Protein AF-A0A7Y9KHC8-F1 (afdb_monomer)

Sequence (125 aa):
MAVVMPRVSRFAQAPRKLVVRALAGDVVIDLSEARLPRQQELEIDLALLYGHVEILIPDDWAVVRGRLETARRIRLDGTLDPPYVYSPPPASDVDGPGWHSGRGGVVLNISGIGGSVVLRRTSRE

Secondary structure (DSSP, 8-state):
------SEEE-SB--SEEEEEEESSEEEEE-TTPBPPTT--EEEEEEEEEEEEEEEEETTSEEEE---TT-BS-EEES-PBP-----PPPSS----TT------EEEEEEEEEEEEEEEEEE---

Solvent-accessible surface area (backbone atoms only — not comparable to full-atom values): 7131 Å² total; per-residue (Å²): 138,84,70,85,75,55,57,67,45,79,37,72,54,56,58,61,64,46,73,45,76,28,66,69,38,68,36,35,42,42,35,54,78,28,44,69,55,79,80,39,56,30,38,35,42,39,39,30,40,53,9,36,38,39,37,36,35,34,64,83,47,48,37,28,77,53,54,67,58,73,54,42,75,55,44,77,46,66,84,68,43,78,82,72,84,83,70,76,76,71,98,62,91,76,95,67,90,82,73,81,69,74,63,30,30,34,37,46,25,40,30,36,42,33,34,38,38,39,51,43,75,35,81,81,130

Structure (mmCIF, N/CA/C/O backbone):
data_AF-A0A7Y9KHC8-F1
#
_entry.id   AF-A0A7Y9KHC8-F1
#
loop_
_atom_site.group_PDB
_atom_site.id
_atom_site.type_symbol
_atom_site.label_atom_id
_atom_site.label_alt_id
_atom_site.label_comp_id
_atom_site.label_asym_id
_atom_site.label_entity_id
_atom_site.label_seq_id
_atom_site.pdbx_PDB_ins_code
_atom_site.Cartn_x
_atom_site.Cartn_y
_atom_site.Cartn_z
_atom_site.occupancy
_atom_site.B_iso_or_equiv
_atom_site.auth_seq_id
_atom_site.auth_comp_id
_atom_site.auth_asym_id
_atom_site.auth_atom_id
_atom_site.pdbx_PDB_model_num
ATOM 1 N N . MET A 1 1 ? 18.756 -4.411 6.766 1.00 33.47 1 MET A N 1
ATOM 2 C CA . MET A 1 1 ? 18.138 -5.735 6.547 1.00 33.47 1 MET A CA 1
ATOM 3 C C . MET A 1 1 ? 17.190 -5.610 5.362 1.00 33.47 1 MET A C 1
ATOM 5 O O . MET A 1 1 ? 16.287 -4.789 5.428 1.00 33.47 1 MET A O 1
ATOM 9 N N . ALA A 1 2 ? 17.455 -6.296 4.249 1.00 32.56 2 ALA A N 1
ATOM 10 C CA . ALA A 1 2 ? 16.567 -6.303 3.085 1.00 32.56 2 ALA A CA 1
ATOM 11 C C . ALA A 1 2 ? 15.820 -7.638 3.085 1.00 32.56 2 ALA A C 1
ATOM 13 O O . ALA A 1 2 ? 16.457 -8.687 3.075 1.00 32.56 2 ALA A O 1
ATOM 14 N N . VAL A 1 3 ? 14.492 -7.596 3.162 1.00 43.81 3 VAL A N 1
ATOM 15 C CA . VAL A 1 3 ? 13.660 -8.794 3.048 1.00 43.81 3 VAL A CA 1
ATOM 16 C C . VAL A 1 3 ? 13.331 -8.968 1.571 1.00 43.81 3 VAL A C 1
ATOM 18 O O . VAL A 1 3 ? 12.747 -8.075 0.959 1.00 43.81 3 VAL A O 1
ATOM 21 N N . VAL A 1 4 ? 13.739 -10.097 0.989 1.00 47.94 4 VAL A N 1
ATOM 22 C CA . VAL A 1 4 ? 13.211 -10.545 -0.303 1.00 47.94 4 VAL A CA 1
ATOM 23 C C . VAL A 1 4 ? 11.793 -11.023 -0.021 1.00 47.94 4 VAL A C 1
ATOM 25 O O . VAL A 1 4 ? 11.606 -12.049 0.629 1.00 47.94 4 VAL A O 1
ATOM 28 N N . MET A 1 5 ? 10.800 -10.233 -0.421 1.00 51.41 5 MET A N 1
ATOM 29 C CA . MET A 1 5 ? 9.406 -10.637 -0.273 1.00 51.41 5 MET A CA 1
ATOM 30 C C . MET A 1 5 ? 9.119 -11.772 -1.267 1.00 51.41 5 MET A C 1
ATOM 32 O O . MET A 1 5 ? 9.467 -11.635 -2.444 1.00 51.41 5 MET A O 1
ATOM 36 N N . P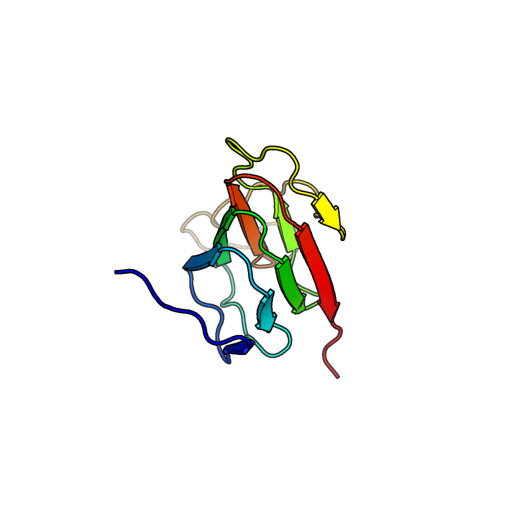RO A 1 6 ? 8.507 -12.889 -0.835 1.00 59.81 6 PRO A N 1
ATOM 37 C CA . PRO A 1 6 ? 7.919 -13.838 -1.770 1.00 59.81 6 PRO A CA 1
ATOM 38 C C . PRO A 1 6 ? 6.864 -13.125 -2.626 1.00 59.81 6 PRO A C 1
ATOM 40 O O . PRO A 1 6 ? 6.306 -12.105 -2.222 1.00 59.81 6 PRO A O 1
ATOM 43 N N . ARG A 1 7 ? 6.569 -13.674 -3.813 1.00 65.31 7 ARG A N 1
ATOM 44 C CA . ARG A 1 7 ? 5.565 -13.118 -4.742 1.00 65.31 7 ARG A CA 1
ATOM 45 C C . ARG A 1 7 ? 4.228 -12.814 -4.054 1.00 65.31 7 ARG A C 1
ATOM 47 O O . ARG A 1 7 ? 3.546 -11.887 -4.468 1.00 65.31 7 ARG A O 1
ATOM 54 N N . VAL A 1 8 ? 3.873 -13.585 -3.024 1.00 69.12 8 VAL A N 1
ATOM 55 C CA . VAL A 1 8 ? 2.697 -13.369 -2.178 1.00 69.12 8 VAL A CA 1
ATOM 56 C C . VAL A 1 8 ? 3.122 -13.411 -0.712 1.00 69.12 8 VAL A C 1
ATOM 58 O O . VAL A 1 8 ? 3.665 -14.421 -0.262 1.00 69.12 8 VAL A O 1
ATOM 61 N N . SER A 1 9 ? 2.830 -12.344 0.029 1.00 74.12 9 SER A N 1
ATOM 62 C CA . SER A 1 9 ? 3.013 -12.276 1.484 1.00 74.12 9 SER A CA 1
ATOM 63 C C . SER A 1 9 ? 1.665 -12.085 2.172 1.00 74.12 9 SER A C 1
ATOM 65 O O . SER A 1 9 ? 0.997 -11.082 1.927 1.00 74.12 9 SER A O 1
ATOM 67 N N . ARG A 1 10 ? 1.290 -13.033 3.041 1.00 76.75 10 ARG A N 1
ATOM 68 C CA . ARG A 1 10 ? 0.070 -12.997 3.864 1.00 76.75 10 ARG A CA 1
ATOM 69 C C . ARG A 1 10 ? 0.407 -12.742 5.325 1.00 76.75 10 ARG A C 1
ATOM 71 O O . ARG A 1 10 ? 1.369 -13.309 5.844 1.00 76.75 10 ARG A O 1
ATOM 78 N N . PHE A 1 11 ? -0.410 -11.935 5.995 1.00 76.25 11 PHE A N 1
ATOM 79 C CA . PHE A 1 11 ? -0.188 -11.542 7.384 1.00 76.25 11 PHE A CA 1
ATOM 80 C C . PHE A 1 11 ? -1.432 -11.806 8.233 1.00 76.25 11 PHE A C 1
ATOM 82 O O . PHE A 1 11 ? -2.508 -11.324 7.911 1.00 76.25 11 PHE A O 1
ATOM 89 N N . ALA A 1 12 ? -1.280 -12.508 9.359 1.00 76.62 12 ALA A N 1
ATOM 90 C CA . ALA A 1 12 ? -2.355 -12.629 10.353 1.00 76.62 12 ALA A CA 1
ATOM 91 C C . ALA A 1 12 ? -2.503 -11.344 11.196 1.00 76.62 12 ALA A C 1
ATOM 93 O O . ALA A 1 12 ? -3.600 -10.950 11.593 1.00 76.62 12 ALA A O 1
ATOM 94 N N . GLN A 1 13 ? -1.388 -10.654 11.445 1.00 80.25 13 GLN A N 1
ATOM 95 C CA . GLN A 1 13 ? -1.330 -9.370 12.135 1.00 80.25 13 GLN A CA 1
ATOM 96 C C . GLN A 1 13 ? -0.523 -8.389 11.290 1.00 80.25 13 GLN A C 1
ATOM 98 O O . GLN A 1 13 ? 0.560 -8.728 10.810 1.00 80.25 13 GLN A O 1
ATOM 103 N N . ALA A 1 14 ? -1.043 -7.174 11.129 1.00 79.81 14 ALA A N 1
ATOM 104 C CA . ALA A 1 14 ? -0.356 -6.128 10.390 1.00 79.81 14 ALA A CA 1
ATOM 105 C C . ALA A 1 14 ? 0.940 -5.732 11.123 1.00 79.81 14 ALA A C 1
ATOM 107 O O . ALA A 1 14 ? 0.888 -5.433 12.324 1.00 79.81 14 ALA A O 1
ATOM 108 N N . PRO A 1 15 ? 2.104 -5.716 10.447 1.00 80.88 15 PRO A N 1
ATOM 109 C CA . PRO A 1 15 ? 3.303 -5.140 11.037 1.00 80.88 15 PRO A CA 1
ATOM 110 C C . PRO A 1 15 ? 3.121 -3.626 11.218 1.00 80.88 15 PRO A C 1
ATOM 112 O O . PRO A 1 15 ? 2.289 -3.007 10.567 1.00 80.88 15 PRO A O 1
ATOM 115 N N . ARG A 1 16 ? 3.935 -2.995 12.071 1.00 83.81 16 ARG A N 1
ATOM 116 C CA . ARG A 1 16 ? 3.966 -1.520 12.153 1.00 83.81 16 ARG A CA 1
ATOM 117 C C . ARG A 1 16 ? 4.560 -0.881 10.902 1.00 83.81 16 ARG A C 1
ATOM 119 O O . ARG A 1 16 ? 4.197 0.228 10.536 1.00 83.81 16 ARG A O 1
ATOM 126 N N . LYS A 1 17 ? 5.504 -1.580 10.272 1.00 87.19 17 LYS A N 1
ATOM 127 C CA . LYS A 1 17 ? 6.215 -1.110 9.091 1.00 87.19 17 LYS A CA 1
ATOM 128 C C . LYS A 1 17 ? 6.477 -2.263 8.136 1.00 87.19 17 LYS A C 1
ATOM 130 O O . LYS A 1 17 ? 6.998 -3.301 8.546 1.00 87.19 17 LYS A O 1
ATOM 135 N N . LEU A 1 18 ? 6.154 -2.058 6.869 1.00 88.75 18 LEU A N 1
ATOM 136 C CA . LEU A 1 18 ? 6.418 -2.978 5.778 1.00 88.75 18 LEU A CA 1
ATOM 137 C C . LEU A 1 18 ? 7.277 -2.265 4.733 1.00 88.75 18 LEU A C 1
ATOM 139 O O . LEU A 1 18 ? 6.855 -1.282 4.139 1.00 88.75 18 LEU A O 1
ATOM 143 N N . VAL A 1 19 ? 8.489 -2.766 4.500 1.00 89.50 19 VAL A N 1
ATOM 144 C CA . VAL A 1 19 ? 9.384 -2.238 3.461 1.00 89.50 19 VAL A CA 1
ATOM 145 C C . VAL A 1 19 ? 9.391 -3.216 2.299 1.00 89.50 19 VAL A C 1
ATOM 147 O O . VAL A 1 19 ? 9.808 -4.364 2.462 1.00 89.50 19 VAL A O 1
ATOM 150 N N . VAL A 1 20 ? 8.959 -2.763 1.126 1.00 88.62 20 VAL A N 1
ATOM 151 C CA . VAL A 1 20 ? 8.839 -3.595 -0.073 1.00 88.62 20 VAL A CA 1
ATOM 152 C C . VAL A 1 20 ? 9.662 -3.004 -1.201 1.00 88.62 20 VAL A C 1
ATOM 154 O O . VAL A 1 20 ? 9.602 -1.813 -1.500 1.00 88.62 20 VAL A O 1
ATOM 157 N N . ARG A 1 21 ? 10.449 -3.866 -1.842 1.00 88.62 21 ARG A N 1
ATOM 158 C CA . ARG A 1 21 ? 11.264 -3.519 -3.004 1.00 88.62 21 ARG A CA 1
ATOM 159 C C . ARG A 1 21 ? 10.808 -4.373 -4.174 1.00 88.62 21 ARG A C 1
ATOM 161 O O . ARG A 1 21 ? 11.013 -5.582 -4.151 1.00 88.62 21 ARG A O 1
ATOM 168 N N . ALA A 1 22 ? 10.205 -3.744 -5.173 1.00 87.25 22 ALA A N 1
ATOM 169 C CA . ALA A 1 22 ? 9.778 -4.404 -6.399 1.00 87.25 22 ALA A CA 1
ATOM 170 C C . ALA A 1 22 ? 10.667 -3.925 -7.552 1.00 87.25 22 ALA A C 1
ATOM 172 O O . ALA A 1 22 ? 10.518 -2.813 -8.066 1.00 87.25 22 ALA A O 1
ATOM 173 N N . LEU A 1 23 ? 11.636 -4.765 -7.914 1.00 87.88 23 LEU A N 1
ATOM 174 C CA . LEU A 1 23 ? 12.593 -4.516 -8.988 1.00 87.88 23 LEU A CA 1
ATOM 175 C C . LEU A 1 23 ? 12.251 -5.450 -10.151 1.00 87.88 23 LEU A C 1
ATOM 177 O O . LEU A 1 23 ? 12.427 -6.656 -10.012 1.00 87.88 23 LEU A O 1
ATOM 181 N N . ALA A 1 24 ? 11.757 -4.901 -11.262 1.00 85.81 24 ALA A N 1
ATOM 182 C CA . ALA A 1 24 ? 11.433 -5.642 -12.487 1.00 85.81 24 ALA A CA 1
ATOM 183 C C . ALA A 1 24 ? 10.672 -6.967 -12.242 1.00 85.81 24 ALA A C 1
ATOM 185 O O . ALA A 1 24 ? 11.053 -8.023 -12.745 1.00 85.81 24 ALA A O 1
ATOM 186 N N . GLY A 1 25 ? 9.606 -6.914 -11.442 1.00 84.88 25 GLY A N 1
ATOM 187 C CA . GLY A 1 25 ? 8.799 -8.080 -11.098 1.00 84.88 25 GLY A CA 1
ATOM 188 C C . GLY A 1 25 ? 7.517 -7.710 -10.361 1.00 84.88 25 GLY A C 1
ATOM 189 O O . GLY A 1 25 ? 7.275 -6.532 -10.083 1.00 84.88 25 GLY A O 1
ATOM 190 N N . ASP A 1 26 ? 6.730 -8.735 -10.041 1.00 89.19 26 ASP A N 1
ATOM 191 C CA . ASP A 1 26 ? 5.416 -8.608 -9.411 1.00 89.19 26 ASP A CA 1
ATOM 192 C C . ASP A 1 26 ? 5.478 -8.979 -7.923 1.00 89.19 26 ASP A C 1
ATOM 194 O O . ASP A 1 26 ? 6.002 -10.038 -7.561 1.00 89.19 26 ASP A O 1
ATOM 198 N N . VAL A 1 27 ? 4.898 -8.141 -7.064 1.00 89.94 27 VAL A N 1
ATOM 199 C CA . VAL A 1 27 ? 4.738 -8.402 -5.627 1.00 89.94 27 VAL A CA 1
ATOM 200 C C . VAL A 1 27 ? 3.277 -8.227 -5.236 1.00 89.94 27 VAL A C 1
ATOM 202 O O . VAL A 1 27 ? 2.676 -7.202 -5.539 1.00 89.94 27 VAL A O 1
ATOM 205 N N . VAL A 1 28 ? 2.723 -9.199 -4.516 1.00 92.19 28 VAL A N 1
ATOM 206 C CA . VAL A 1 28 ? 1.384 -9.129 -3.926 1.00 92.19 28 VAL A CA 1
ATOM 207 C C . VAL A 1 28 ? 1.507 -9.091 -2.406 1.00 92.19 28 VAL A C 1
ATOM 209 O O . VAL A 1 28 ? 2.069 -9.995 -1.780 1.00 92.19 28 VAL A O 1
ATOM 212 N N . ILE A 1 29 ? 0.965 -8.034 -1.813 1.00 90.31 29 ILE A N 1
ATOM 213 C CA . ILE A 1 29 ? 0.851 -7.847 -0.370 1.00 90.31 29 ILE A CA 1
ATOM 214 C C . ILE A 1 29 ? -0.610 -8.097 -0.004 1.00 90.31 29 ILE A C 1
ATOM 216 O O . ILE A 1 29 ? -1.486 -7.306 -0.349 1.00 90.31 29 ILE A O 1
ATOM 220 N N . ASP A 1 30 ? -0.870 -9.199 0.689 1.00 90.19 30 ASP A N 1
ATOM 221 C CA . ASP A 1 30 ? -2.217 -9.613 1.063 1.00 90.19 30 ASP A CA 1
ATOM 222 C C . ASP A 1 30 ? -2.461 -9.336 2.553 1.00 90.19 30 ASP A C 1
ATOM 224 O O . ASP A 1 30 ? -1.938 -10.029 3.435 1.00 90.19 30 ASP A O 1
ATOM 228 N N . LEU A 1 31 ? -3.220 -8.269 2.826 1.00 88.81 31 LEU A N 1
ATOM 229 C CA . LEU A 1 31 ? -3.626 -7.843 4.169 1.00 88.81 31 LEU A CA 1
ATOM 230 C C . LEU A 1 31 ? -5.115 -8.107 4.431 1.00 88.81 31 LEU A C 1
ATOM 232 O O . LEU A 1 31 ? -5.622 -7.680 5.466 1.00 88.81 31 LEU A O 1
ATOM 236 N N . SER A 1 32 ? -5.817 -8.794 3.525 1.00 87.44 32 SER A N 1
ATOM 237 C CA . SER A 1 32 ? -7.276 -8.994 3.585 1.00 87.44 32 SER A CA 1
ATOM 238 C C . SER A 1 32 ? -7.745 -9.598 4.922 1.00 87.44 32 SER A C 1
ATOM 240 O O . SER A 1 32 ? -8.697 -9.118 5.548 1.00 87.44 32 SER A O 1
ATOM 242 N N . GLU A 1 33 ? -7.000 -10.579 5.428 1.00 85.50 33 GLU A N 1
ATOM 243 C CA . GLU A 1 33 ? -7.254 -11.253 6.708 1.00 85.50 33 GLU A CA 1
ATOM 244 C C . GLU A 1 33 ? -6.475 -10.647 7.892 1.00 85.50 33 GLU A C 1
ATOM 246 O O . GLU A 1 33 ? -6.676 -11.036 9.047 1.00 85.50 33 GLU A O 1
ATOM 251 N N . ALA A 1 34 ? -5.582 -9.685 7.640 1.00 84.38 34 ALA A N 1
ATOM 252 C CA . ALA A 1 34 ? -4.696 -9.146 8.664 1.00 84.38 34 ALA A CA 1
ATOM 253 C C . ALA A 1 34 ? -5.479 -8.343 9.702 1.00 84.38 34 ALA A C 1
ATOM 255 O O . ALA A 1 34 ? -6.361 -7.563 9.368 1.00 84.38 34 ALA A O 1
ATOM 256 N N . ARG A 1 35 ? -5.134 -8.447 10.985 1.00 80.81 35 ARG A N 1
ATOM 257 C CA . ARG A 1 35 ? -5.678 -7.544 12.014 1.00 80.81 35 ARG A CA 1
ATOM 258 C C . ARG A 1 35 ? -4.736 -6.367 12.239 1.00 80.81 35 ARG A C 1
ATOM 260 O O . ARG A 1 35 ? -3.556 -6.577 12.523 1.00 80.81 35 ARG A O 1
ATOM 267 N N . LEU A 1 36 ? -5.259 -5.144 12.167 1.00 75.50 36 LEU A N 1
ATOM 268 C CA . LEU A 1 36 ? -4.542 -3.946 12.592 1.00 75.50 36 LEU A CA 1
ATOM 269 C C . LEU A 1 36 ? -4.854 -3.707 14.072 1.00 75.50 36 LEU A C 1
ATOM 271 O O . LEU A 1 36 ? -6.030 -3.585 14.430 1.00 75.50 36 LEU A O 1
ATOM 275 N N . PRO A 1 37 ? -3.847 -3.678 14.960 1.00 64.88 37 PRO A N 1
ATOM 276 C CA . PRO A 1 37 ? -4.084 -3.312 16.347 1.00 64.88 37 PRO A CA 1
ATOM 277 C C . PRO A 1 37 ? -4.755 -1.935 16.424 1.00 64.88 37 PRO A C 1
ATOM 279 O O . PRO A 1 37 ? -4.357 -1.006 15.720 1.00 64.88 37 PRO A O 1
ATOM 282 N N . ARG A 1 38 ? -5.772 -1.797 17.287 1.00 62.75 38 ARG A N 1
ATOM 283 C CA . ARG A 1 38 ? -6.422 -0.501 17.546 1.00 62.75 38 ARG A CA 1
ATOM 284 C C . ARG A 1 38 ? -5.343 0.531 17.900 1.00 62.75 38 ARG A C 1
ATOM 286 O O . ARG A 1 38 ? -4.418 0.200 18.638 1.00 62.75 38 ARG A O 1
ATOM 293 N N . GLN A 1 39 ? -5.477 1.754 17.381 1.00 62.91 39 GLN A N 1
ATOM 294 C CA . GLN A 1 39 ? -4.540 2.867 17.624 1.00 62.91 39 GLN A CA 1
ATOM 295 C C . GLN A 1 39 ? -3.120 2.670 17.047 1.00 62.91 39 GLN A C 1
ATOM 297 O O . GLN A 1 39 ? -2.171 3.281 17.535 1.00 62.91 39 GLN A O 1
ATOM 302 N N . GLN A 1 40 ? -2.939 1.819 16.030 1.00 68.25 40 GLN A N 1
ATOM 303 C CA . GLN A 1 40 ? -1.664 1.701 15.312 1.00 68.25 40 GLN A CA 1
ATOM 304 C C . GLN A 1 40 ? -1.827 2.002 13.824 1.00 68.25 40 GLN A C 1
ATOM 306 O O . GLN A 1 40 ? -2.845 1.674 13.213 1.00 68.25 40 GLN A O 1
ATOM 311 N N . GLU A 1 41 ? -0.790 2.614 13.259 1.00 79.25 41 GLU A N 1
ATOM 312 C CA . GLU A 1 41 ? -0.629 2.800 11.823 1.00 79.25 41 GLU A CA 1
ATOM 313 C C . GLU A 1 41 ? 0.273 1.699 11.263 1.00 79.25 41 GLU A C 1
ATOM 315 O O . GLU A 1 41 ? 1.258 1.299 11.893 1.00 79.25 41 GLU A O 1
ATOM 320 N N . LEU A 1 42 ? -0.077 1.213 10.075 1.00 86.00 42 LEU A N 1
ATOM 321 C CA . LEU A 1 42 ? 0.819 0.422 9.242 1.00 86.00 42 LEU A CA 1
ATOM 322 C C . LEU A 1 42 ? 1.482 1.371 8.243 1.00 86.00 42 LEU A C 1
ATOM 324 O O . LEU A 1 42 ? 0.825 1.910 7.356 1.00 86.00 42 LEU A O 1
ATOM 328 N N . GLU A 1 43 ? 2.790 1.547 8.351 1.00 89.00 43 GLU A N 1
ATOM 329 C CA . GLU A 1 43 ? 3.574 2.268 7.352 1.00 89.00 43 GLU A CA 1
ATOM 330 C C . GLU A 1 43 ? 4.037 1.297 6.256 1.00 89.00 43 GLU A C 1
ATOM 332 O O . GLU A 1 43 ? 4.693 0.295 6.549 1.00 89.00 43 GLU A O 1
ATOM 337 N N . ILE A 1 44 ? 3.722 1.577 4.991 1.00 90.75 44 ILE A N 1
ATOM 338 C CA . ILE A 1 44 ? 4.209 0.802 3.843 1.00 90.75 44 ILE A CA 1
ATOM 339 C C . ILE A 1 44 ? 5.166 1.665 3.026 1.00 90.75 44 ILE A C 1
ATOM 341 O O . ILE A 1 44 ? 4.746 2.613 2.367 1.00 90.75 44 ILE A O 1
ATOM 345 N N . ASP A 1 45 ? 6.439 1.279 3.010 1.00 91.81 45 ASP A N 1
ATOM 346 C CA . ASP A 1 45 ? 7.479 1.894 2.189 1.00 91.81 45 ASP A CA 1
ATOM 347 C C . ASP A 1 45 ? 7.701 1.074 0.921 1.00 91.81 45 ASP A C 1
ATOM 349 O O . ASP A 1 45 ? 8.320 0.005 0.953 1.00 91.81 45 ASP A O 1
ATOM 353 N N . LEU A 1 46 ? 7.225 1.591 -0.211 1.00 90.94 46 LEU A N 1
ATOM 354 C CA . LEU A 1 46 ? 7.442 1.007 -1.529 1.00 90.94 46 LEU A CA 1
ATOM 355 C C . LEU A 1 46 ? 8.630 1.664 -2.237 1.00 90.94 46 LEU A C 1
ATOM 357 O O . LEU A 1 46 ? 8.664 2.880 -2.455 1.00 90.94 46 LEU A O 1
ATOM 361 N N . ALA A 1 47 ? 9.573 0.835 -2.675 1.00 91.12 47 ALA A N 1
ATOM 362 C CA . ALA A 1 47 ? 10.618 1.206 -3.620 1.00 91.12 47 ALA A CA 1
ATOM 363 C C . ALA A 1 47 ? 10.433 0.424 -4.929 1.00 91.12 47 ALA A C 1
ATOM 365 O O . ALA A 1 47 ? 10.522 -0.807 -4.946 1.00 91.12 47 ALA A O 1
ATOM 366 N N . LEU A 1 48 ? 10.178 1.146 -6.021 1.00 89.31 48 LEU A N 1
ATOM 367 C CA . LEU A 1 48 ? 9.833 0.590 -7.332 1.00 89.31 48 LEU A CA 1
ATOM 368 C C . LEU A 1 48 ? 10.900 0.894 -8.384 1.00 89.31 48 LEU A C 1
ATOM 370 O O . LEU A 1 48 ? 11.327 2.036 -8.557 1.00 89.31 48 LEU A O 1
ATOM 374 N N . LEU A 1 49 ? 11.277 -0.127 -9.147 1.00 90.88 49 LEU A N 1
ATOM 375 C CA . LEU A 1 49 ? 12.053 0.027 -10.374 1.00 90.88 49 LEU A CA 1
ATOM 376 C C . LEU A 1 49 ? 11.429 -0.850 -11.456 1.00 90.88 49 LEU A C 1
ATOM 378 O O . LEU A 1 49 ? 11.699 -2.048 -11.503 1.00 90.88 49 LEU A O 1
ATOM 382 N N . TYR A 1 50 ? 10.563 -0.263 -12.288 1.00 90.56 50 TYR A N 1
ATOM 383 C CA . TYR A 1 50 ? 9.789 -0.973 -13.322 1.00 90.56 50 TYR A CA 1
ATOM 384 C C . TYR A 1 50 ? 9.012 -2.203 -12.804 1.00 90.56 50 TYR A C 1
ATOM 386 O O . TYR A 1 50 ? 8.748 -3.132 -13.562 1.00 90.56 50 TYR A O 1
ATOM 394 N N . GLY A 1 51 ? 8.674 -2.228 -11.512 1.00 89.25 51 GLY A N 1
ATOM 395 C CA . GLY A 1 51 ? 7.950 -3.324 -10.869 1.00 89.25 51 GLY A CA 1
ATOM 396 C C . GLY A 1 51 ? 6.440 -3.101 -10.812 1.00 89.25 51 GLY A C 1
ATOM 397 O O . GLY A 1 51 ? 5.946 -1.995 -11.048 1.00 89.25 51 GLY A O 1
ATOM 398 N N . HIS A 1 52 ? 5.717 -4.154 -10.455 1.00 91.88 52 HIS A N 1
ATOM 399 C CA . HIS A 1 52 ? 4.288 -4.129 -10.187 1.00 91.88 52 HIS A CA 1
ATOM 400 C C . HIS A 1 52 ? 4.032 -4.552 -8.740 1.00 91.88 52 HIS A C 1
ATOM 402 O O . HIS A 1 52 ? 4.551 -5.571 -8.287 1.00 91.88 52 HIS A O 1
ATOM 408 N N . VAL A 1 53 ? 3.256 -3.763 -8.002 1.00 92.56 53 VAL A N 1
ATOM 409 C CA . VAL A 1 53 ? 2.858 -4.089 -6.629 1.00 92.56 53 VAL A CA 1
ATOM 410 C C . VAL A 1 53 ? 1.344 -4.065 -6.534 1.00 92.56 53 VAL A C 1
ATOM 412 O O . VAL A 1 53 ? 0.728 -3.037 -6.797 1.00 92.56 53 VAL A O 1
ATOM 415 N N . GLU A 1 54 ? 0.751 -5.171 -6.112 1.00 94.62 54 GLU A N 1
ATOM 416 C CA . GLU A 1 54 ? -0.658 -5.248 -5.746 1.00 94.62 54 GLU A CA 1
ATOM 417 C C . GLU A 1 54 ? -0.782 -5.306 -4.223 1.00 94.62 54 GLU A C 1
ATOM 419 O O . GLU A 1 54 ? -0.083 -6.076 -3.562 1.00 94.62 54 GLU A O 1
ATOM 424 N N . ILE A 1 55 ? -1.661 -4.481 -3.662 1.00 93.19 55 ILE A N 1
ATOM 425 C CA . ILE A 1 55 ? -1.942 -4.437 -2.229 1.00 93.19 55 ILE A CA 1
ATOM 426 C C . ILE A 1 55 ? -3.432 -4.691 -2.027 1.00 93.19 55 ILE A C 1
ATOM 428 O O . ILE A 1 55 ? -4.264 -3.886 -2.451 1.00 93.19 55 ILE A O 1
ATOM 432 N N . LEU A 1 56 ? -3.756 -5.801 -1.369 1.00 93.00 56 LEU A N 1
ATOM 433 C CA . LEU A 1 56 ? -5.113 -6.136 -0.948 1.00 93.00 56 LEU A CA 1
ATOM 434 C C . LEU A 1 56 ? -5.309 -5.611 0.472 1.00 93.00 56 LEU A C 1
ATOM 436 O O . LEU A 1 56 ? -4.632 -6.072 1.391 1.00 93.00 56 LEU A O 1
ATOM 440 N N . ILE A 1 57 ? -6.193 -4.629 0.645 1.00 89.44 57 ILE A N 1
ATOM 441 C CA . ILE A 1 57 ? -6.442 -3.966 1.927 1.00 89.44 57 ILE A CA 1
ATOM 442 C C . ILE A 1 57 ? -7.905 -4.164 2.342 1.00 89.44 57 ILE A C 1
ATOM 444 O O . ILE A 1 57 ? -8.797 -3.952 1.516 1.00 89.44 57 ILE A O 1
ATOM 448 N N . PRO A 1 58 ? -8.171 -4.505 3.614 1.00 88.88 58 PRO A N 1
ATOM 449 C CA . PRO A 1 58 ? -9.519 -4.510 4.171 1.00 88.88 58 PRO A CA 1
ATOM 450 C C . PRO A 1 58 ? -10.262 -3.180 3.948 1.00 88.88 58 PRO A C 1
ATOM 452 O O . PRO A 1 58 ? -9.676 -2.096 4.020 1.00 88.88 58 PRO A O 1
ATOM 455 N N . ASP A 1 59 ? -11.558 -3.245 3.657 1.00 87.50 59 ASP A N 1
ATOM 456 C CA . ASP A 1 59 ? -12.405 -2.068 3.412 1.00 87.50 59 ASP A CA 1
ATOM 457 C C . ASP A 1 59 ? -12.591 -1.160 4.643 1.00 87.50 59 ASP A C 1
ATOM 459 O O . ASP A 1 59 ? -12.828 0.042 4.502 1.00 87.50 59 ASP A O 1
ATOM 463 N N . ASP A 1 60 ? -12.419 -1.703 5.846 1.00 83.38 60 ASP A N 1
ATOM 464 C CA . ASP A 1 60 ? -12.512 -0.980 7.111 1.00 83.38 60 ASP A CA 1
ATOM 465 C C . ASP A 1 60 ? -11.268 -0.132 7.435 1.00 83.38 60 ASP A C 1
ATOM 467 O O . ASP A 1 60 ? -11.338 0.748 8.302 1.00 83.38 60 ASP A O 1
ATOM 471 N N . TRP A 1 61 ? -10.146 -0.343 6.735 1.00 85.19 61 TRP A N 1
ATOM 472 C CA . TRP A 1 61 ? -8.895 0.386 6.964 1.00 85.19 61 TRP A CA 1
ATOM 473 C C . TRP A 1 61 ? -8.837 1.656 6.125 1.00 85.19 61 TRP A C 1
ATOM 475 O O . TRP A 1 61 ? -9.005 1.624 4.909 1.00 85.19 61 TRP A O 1
ATOM 485 N N . ALA A 1 62 ? -8.512 2.785 6.749 1.00 84.88 62 ALA A N 1
ATOM 486 C CA . ALA A 1 62 ? -8.202 3.994 5.994 1.00 84.88 62 ALA A CA 1
ATOM 487 C C . ALA A 1 62 ? -6.814 3.859 5.346 1.00 84.88 62 ALA A C 1
ATOM 489 O O . ALA A 1 62 ? -5.884 3.374 5.983 1.00 84.88 62 ALA A O 1
ATOM 490 N N . VAL A 1 63 ? -6.649 4.288 4.097 1.00 84.62 63 VAL A N 1
ATOM 491 C CA . VAL A 1 63 ? -5.370 4.289 3.374 1.00 84.62 63 VAL A CA 1
ATOM 492 C C . VAL A 1 63 ? -5.054 5.714 2.977 1.00 84.62 63 VAL A C 1
ATOM 494 O O . VAL A 1 63 ? -5.632 6.252 2.037 1.00 84.62 63 VAL A O 1
ATOM 497 N N . VAL A 1 64 ? -4.116 6.327 3.682 1.00 84.50 64 VAL A N 1
ATOM 498 C CA . VAL A 1 64 ? -3.730 7.714 3.452 1.00 84.50 64 VAL A CA 1
ATOM 499 C C . VAL A 1 64 ? -2.429 7.808 2.683 1.00 84.50 64 VAL A C 1
ATOM 501 O O . VAL A 1 64 ? -1.534 6.959 2.751 1.00 84.50 64 VAL A O 1
ATOM 504 N N . ARG A 1 65 ? -2.318 8.906 1.942 1.00 78.94 65 ARG A N 1
ATOM 505 C CA . ARG A 1 65 ? -1.091 9.258 1.247 1.00 78.94 65 ARG A CA 1
ATOM 506 C C . ARG A 1 65 ? -0.030 9.708 2.252 1.00 78.94 65 ARG A C 1
ATOM 508 O O . ARG A 1 65 ? -0.206 10.734 2.902 1.00 78.94 65 ARG A O 1
ATOM 515 N N . GLY A 1 66 ? 1.084 8.984 2.308 1.00 79.94 66 GLY A N 1
ATOM 516 C CA . GLY A 1 66 ? 2.301 9.431 2.977 1.00 79.94 66 GLY A CA 1
ATOM 517 C C . GLY A 1 66 ? 3.207 10.236 2.036 1.00 79.94 66 GLY A C 1
ATOM 518 O O . GLY A 1 66 ? 2.781 11.142 1.314 1.00 79.94 66 GLY A O 1
ATOM 519 N N . ARG A 1 67 ? 4.488 9.878 2.013 1.00 75.00 67 ARG A N 1
ATOM 520 C CA . ARG A 1 67 ? 5.551 10.472 1.200 1.00 75.00 67 ARG A CA 1
ATOM 521 C C . ARG A 1 67 ? 5.581 9.856 -0.204 1.00 75.00 67 ARG A C 1
ATOM 523 O O . ARG A 1 67 ? 5.911 8.688 -0.378 1.00 75.00 67 ARG A O 1
ATOM 530 N N . LEU A 1 68 ? 5.300 10.670 -1.224 1.00 66.69 68 LEU A N 1
ATOM 531 C CA . LEU A 1 68 ? 5.447 10.309 -2.645 1.00 66.69 68 LEU A CA 1
ATOM 532 C C . LEU A 1 68 ? 6.681 10.988 -3.261 1.00 66.69 68 LEU A C 1
ATOM 534 O O . LEU A 1 68 ? 6.614 11.614 -4.320 1.00 66.69 68 LEU A O 1
ATOM 538 N N . GLU A 1 69 ? 7.795 10.975 -2.540 1.00 56.19 69 GLU A N 1
ATOM 539 C CA . GLU A 1 69 ? 9.012 11.635 -2.999 1.00 56.19 69 GLU A CA 1
ATOM 540 C C . GLU A 1 69 ? 9.679 10.802 -4.091 1.00 56.19 69 GLU A C 1
ATOM 542 O O . GLU A 1 69 ? 9.798 9.583 -3.992 1.00 56.19 69 GLU A O 1
ATOM 547 N N . THR A 1 70 ? 10.151 11.465 -5.148 1.00 60.47 70 THR A N 1
ATOM 548 C CA . THR A 1 70 ? 10.931 10.863 -6.249 1.00 60.47 70 THR A CA 1
ATOM 549 C C . THR A 1 70 ? 10.240 9.782 -7.090 1.00 60.47 70 THR A C 1
ATOM 551 O O . THR A 1 70 ? 10.913 9.129 -7.880 1.00 60.47 70 THR A O 1
ATOM 554 N N . ALA A 1 71 ? 8.915 9.636 -7.017 1.00 70.81 71 ALA A N 1
ATOM 555 C CA . ALA A 1 71 ? 8.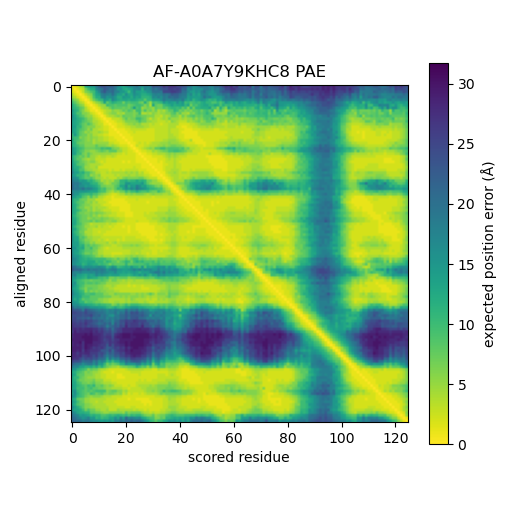157 8.758 -7.907 1.00 70.81 71 ALA A CA 1
ATOM 556 C C . ALA A 1 71 ? 8.082 9.344 -9.331 1.00 70.81 71 ALA A C 1
ATOM 558 O O . ALA A 1 71 ? 7.332 10.284 -9.597 1.00 70.81 71 ALA A O 1
ATOM 559 N N . ARG A 1 72 ? 8.851 8.795 -10.278 1.00 79.19 72 ARG A N 1
ATOM 560 C CA . ARG A 1 72 ? 8.776 9.179 -11.700 1.00 79.19 72 ARG A CA 1
ATOM 561 C C . ARG A 1 72 ? 8.108 8.079 -12.511 1.00 79.19 72 ARG A C 1
ATOM 563 O O . ARG A 1 72 ? 8.565 6.944 -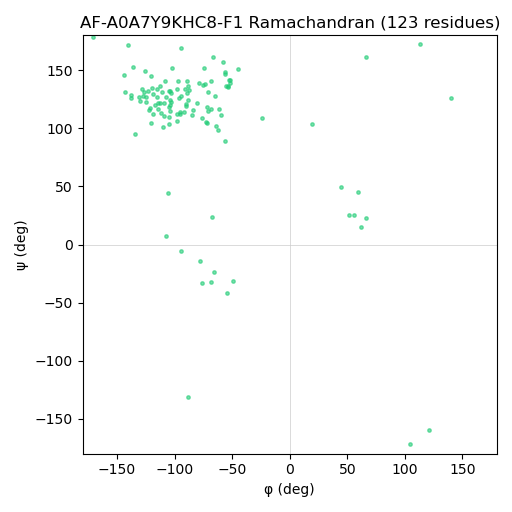12.499 1.00 79.19 72 ARG A O 1
ATOM 570 N N . ARG A 1 73 ? 7.071 8.421 -13.285 1.00 84.81 73 ARG A N 1
ATOM 571 C CA . ARG A 1 73 ? 6.345 7.473 -14.162 1.00 84.81 73 ARG A CA 1
ATOM 572 C C . ARG A 1 73 ? 5.775 6.243 -13.427 1.00 84.81 73 ARG A C 1
ATOM 574 O O . ARG A 1 73 ? 5.591 5.204 -14.052 1.00 84.81 73 ARG A O 1
ATOM 581 N N . ILE A 1 74 ? 5.505 6.358 -12.128 1.00 86.94 74 ILE A N 1
ATOM 582 C CA . ILE A 1 74 ? 4.782 5.339 -11.361 1.00 86.94 74 ILE A CA 1
ATOM 583 C C . ILE A 1 74 ? 3.289 5.634 -11.485 1.00 86.94 74 ILE A C 1
ATOM 585 O O . ILE A 1 74 ? 2.872 6.781 -11.320 1.00 86.94 74 ILE A O 1
ATOM 589 N N . ARG A 1 75 ? 2.492 4.608 -11.782 1.00 89.69 75 ARG A N 1
ATOM 590 C CA . ARG A 1 75 ? 1.027 4.697 -11.774 1.00 89.69 75 ARG A CA 1
ATOM 591 C C . ARG A 1 75 ? 0.493 4.144 -10.460 1.00 89.69 75 ARG A C 1
ATOM 593 O O . ARG A 1 75 ? 0.918 3.071 -10.050 1.00 89.69 75 ARG A O 1
ATOM 600 N N . LEU A 1 76 ? -0.431 4.859 -9.832 1.00 90.31 76 LEU A N 1
ATOM 601 C CA . LEU A 1 76 ? -1.222 4.346 -8.719 1.00 90.31 76 LEU A CA 1
ATOM 602 C C . LEU A 1 76 ? -2.651 4.149 -9.221 1.00 90.31 76 LEU A C 1
ATOM 604 O O . LEU A 1 76 ? -3.252 5.103 -9.711 1.00 90.31 76 LEU A O 1
ATOM 608 N N . ASP A 1 77 ? -3.151 2.925 -9.122 1.00 91.75 77 ASP A N 1
ATOM 609 C CA . ASP A 1 77 ? -4.533 2.556 -9.415 1.00 91.75 77 ASP A CA 1
ATOM 610 C C . ASP A 1 77 ? -5.234 2.173 -8.104 1.00 91.75 77 ASP A C 1
ATOM 612 O O . ASP A 1 77 ? -4.681 1.414 -7.308 1.00 91.75 77 ASP A O 1
ATOM 616 N N . GLY A 1 78 ? -6.419 2.730 -7.861 1.00 87.75 78 GLY A N 1
ATOM 617 C CA . GLY A 1 78 ? -7.170 2.616 -6.609 1.00 87.75 78 GLY A CA 1
ATOM 618 C C . GLY A 1 78 ? -7.307 3.931 -5.828 1.00 87.75 78 GLY A C 1
ATOM 619 O O . GLY A 1 78 ? -6.735 4.965 -6.180 1.00 87.75 78 GLY A O 1
ATOM 620 N N . THR A 1 79 ? -8.109 3.894 -4.760 1.00 84.81 79 THR A N 1
ATOM 621 C CA . THR A 1 79 ? -8.555 5.093 -4.029 1.00 84.81 79 THR A CA 1
ATOM 622 C C . THR A 1 79 ? -7.817 5.268 -2.706 1.00 84.81 79 THR A C 1
ATOM 624 O O . THR A 1 79 ? -7.866 4.391 -1.839 1.00 84.81 79 THR A O 1
ATOM 627 N N . LEU A 1 80 ? -7.195 6.437 -2.540 1.00 84.62 80 LEU A N 1
ATOM 628 C CA . LEU A 1 80 ? -6.668 6.908 -1.261 1.00 84.62 80 LEU A CA 1
ATOM 629 C C . LEU A 1 80 ? -7.746 7.687 -0.506 1.00 84.62 80 LEU A C 1
ATOM 631 O O . LEU A 1 80 ? -8.484 8.475 -1.100 1.00 84.62 80 LEU A O 1
ATOM 635 N N . ASP A 1 81 ? -7.797 7.486 0.801 1.00 83.75 81 ASP A N 1
ATOM 636 C CA . ASP A 1 81 ? -8.641 8.241 1.713 1.00 83.75 81 ASP A CA 1
ATOM 637 C C . ASP A 1 81 ? -8.058 9.648 1.944 1.00 83.75 81 ASP A C 1
ATOM 639 O O . ASP A 1 81 ? -6.837 9.852 1.838 1.00 83.75 81 ASP A O 1
ATOM 643 N N . PRO A 1 82 ? -8.907 10.650 2.243 1.00 73.31 82 PRO A N 1
ATOM 644 C CA . PRO A 1 82 ? -8.435 11.981 2.595 1.00 73.31 82 PRO A CA 1
ATOM 645 C C . PRO A 1 82 ? -7.477 11.909 3.792 1.00 73.31 82 PRO A C 1
ATOM 647 O O . PRO A 1 82 ? -7.659 11.061 4.671 1.00 73.31 82 PRO A O 1
ATOM 650 N N . PRO A 1 83 ? -6.464 12.793 3.851 1.00 64.06 83 PRO A N 1
ATOM 651 C CA . PRO A 1 83 ? -5.533 12.814 4.967 1.00 64.06 83 PRO A CA 1
ATOM 652 C C . PRO A 1 83 ? -6.318 13.068 6.254 1.00 64.06 83 PRO A C 1
ATOM 654 O O . PRO A 1 83 ? -6.865 14.152 6.454 1.00 64.06 83 PRO A O 1
ATOM 657 N N . TYR A 1 84 ? -6.389 12.063 7.120 1.00 57.09 84 TYR A N 1
ATOM 658 C CA . TYR A 1 84 ? -6.834 12.254 8.487 1.00 57.09 84 TYR A CA 1
ATOM 659 C C . TYR A 1 84 ? -5.595 12.537 9.333 1.00 57.09 84 TYR A C 1
ATOM 661 O O . TYR A 1 84 ? -4.560 11.885 9.192 1.00 57.09 84 TYR A O 1
ATOM 669 N N . VAL A 1 85 ? -5.674 13.547 10.194 1.00 49.00 85 VAL A N 1
ATOM 670 C CA . VAL A 1 85 ? -4.640 13.755 11.205 1.00 49.00 85 VAL A CA 1
ATOM 671 C C . VAL A 1 85 ? -4.886 12.703 12.273 1.00 49.00 85 VAL A C 1
ATOM 673 O O . VAL A 1 85 ? -5.882 12.773 12.994 1.00 49.00 85 VAL A O 1
ATOM 676 N N . TYR A 1 86 ? -4.008 11.706 12.361 1.00 47.03 86 TYR A N 1
ATOM 677 C CA . TYR A 1 86 ? -3.939 10.888 13.559 1.00 47.03 86 TYR A CA 1
ATOM 678 C C . TYR A 1 86 ? -3.507 11.792 14.717 1.00 47.03 86 TYR A C 1
ATOM 680 O O . TYR A 1 86 ? -2.337 12.15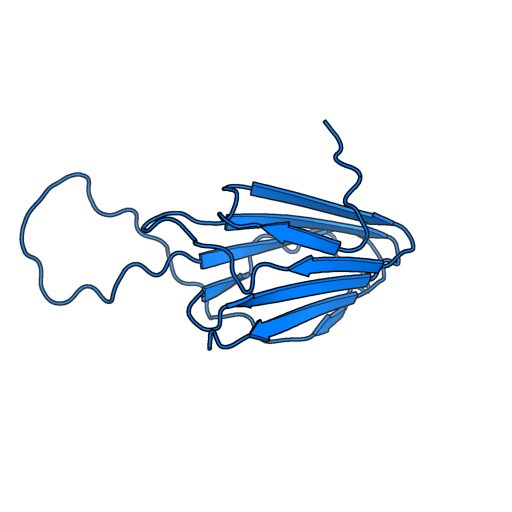0 14.850 1.00 47.03 86 TYR A O 1
ATOM 688 N N . SER A 1 87 ? -4.470 12.192 15.542 1.00 43.59 87 SER A N 1
ATOM 689 C CA . SER A 1 87 ? -4.185 12.698 16.878 1.00 43.59 87 SER A CA 1
ATOM 690 C C . SER A 1 87 ? -4.076 11.478 17.787 1.00 43.59 87 SER A C 1
ATOM 692 O O . SER A 1 87 ? -5.097 10.811 17.993 1.00 43.59 87 SER A O 1
ATOM 694 N N . PRO A 1 88 ? -2.887 11.137 18.321 1.00 46.31 88 PRO A N 1
ATOM 695 C CA . PRO A 1 88 ? -2.818 10.140 19.378 1.00 46.31 88 PRO A CA 1
ATOM 696 C C . PRO A 1 88 ? -3.776 10.578 20.492 1.00 46.31 88 PRO A C 1
ATOM 698 O O . PRO A 1 88 ? -3.825 11.777 20.795 1.00 46.31 88 PRO A O 1
ATOM 701 N N . PRO A 1 89 ? -4.576 9.662 21.071 1.00 46.53 89 PRO A N 1
ATOM 702 C CA . PRO A 1 89 ? -5.443 10.039 22.174 1.00 46.53 89 PRO A CA 1
ATOM 703 C C . PRO A 1 89 ? -4.579 10.708 23.254 1.00 46.53 89 PRO A C 1
ATOM 705 O O . PRO A 1 89 ? -3.476 10.215 23.527 1.00 46.53 89 PRO A O 1
ATOM 708 N N . PRO A 1 90 ? -5.019 11.843 23.835 1.00 46.41 90 PRO A N 1
ATOM 709 C CA . PRO A 1 90 ? -4.334 12.401 24.991 1.00 46.41 90 PRO A CA 1
ATOM 710 C C . PRO A 1 90 ? -4.205 11.291 26.036 1.00 46.41 90 PRO A C 1
ATOM 712 O O . PRO A 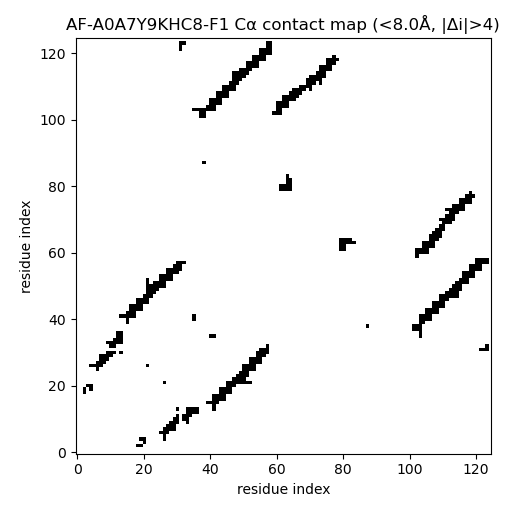1 90 ? -5.102 10.461 26.173 1.00 46.41 90 PRO A O 1
ATOM 715 N N . ALA A 1 91 ? -3.068 11.240 26.729 1.00 50.41 91 ALA A N 1
ATOM 716 C CA . ALA A 1 91 ? -2.685 10.149 27.629 1.00 50.41 91 ALA A CA 1
ATOM 717 C C . ALA A 1 91 ? -3.558 10.023 28.901 1.00 50.41 91 ALA A C 1
ATOM 719 O O . ALA A 1 91 ? -3.100 9.490 29.908 1.00 50.41 91 ALA A O 1
ATOM 720 N N . SER A 1 92 ? -4.792 10.518 28.875 1.00 46.50 92 SER A N 1
ATOM 721 C CA . SER A 1 92 ? -5.633 10.704 30.044 1.00 46.50 92 SER A CA 1
ATOM 722 C C . SER A 1 92 ? -7.057 10.268 29.734 1.00 46.50 92 SER A C 1
ATOM 724 O O . SER A 1 92 ? -7.667 10.746 28.777 1.00 46.50 92 SER A O 1
ATOM 726 N N . ASP A 1 93 ? -7.559 9.369 30.576 1.00 57.97 93 ASP A N 1
ATOM 727 C CA . ASP A 1 93 ? -8.965 9.014 30.705 1.00 57.97 93 ASP A CA 1
ATOM 728 C C . ASP A 1 93 ? -9.871 10.257 30.734 1.00 57.97 93 ASP A C 1
ATOM 730 O O . ASP A 1 93 ? -9.469 11.308 31.237 1.00 57.97 93 ASP A O 1
ATOM 734 N N . VAL A 1 94 ? -11.105 10.078 30.249 1.00 44.69 94 VAL A N 1
ATOM 735 C CA . VAL A 1 94 ? -12.381 10.700 30.668 1.00 44.69 94 VAL A CA 1
ATOM 736 C C . VAL A 1 94 ? -13.238 11.045 29.445 1.00 44.69 94 VAL A C 1
ATOM 738 O O . VAL A 1 94 ? -12.813 11.730 28.515 1.00 44.69 94 VAL A O 1
ATOM 741 N N . ASP A 1 95 ? -14.468 10.531 29.494 1.00 51.38 95 ASP A N 1
ATOM 742 C CA . ASP A 1 95 ? -15.625 10.825 28.651 1.00 51.38 95 ASP A CA 1
ATOM 743 C C . ASP A 1 95 ? -15.599 12.212 27.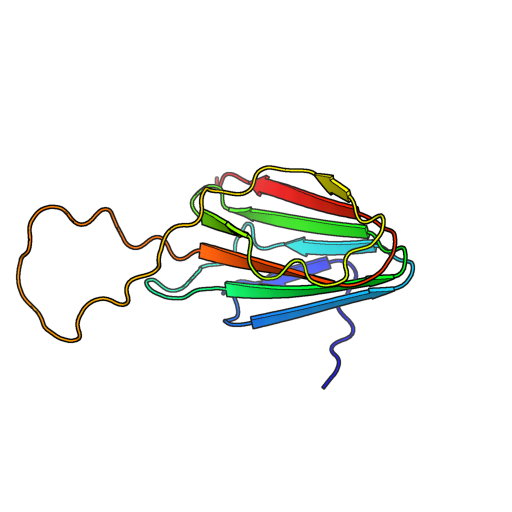987 1.00 51.38 95 ASP A C 1
ATOM 745 O O . ASP A 1 95 ? -15.811 13.247 28.621 1.00 51.38 95 ASP A O 1
ATOM 749 N N . GLY A 1 96 ? -15.394 12.215 26.670 1.00 39.75 96 GLY A N 1
ATOM 750 C CA . GLY A 1 96 ? -15.563 13.371 25.793 1.00 39.75 96 GLY A CA 1
ATOM 751 C C . GLY A 1 96 ? -16.507 13.025 24.636 1.00 39.75 96 GLY A C 1
ATOM 752 O O . GLY A 1 96 ? -16.569 11.863 24.221 1.00 39.75 96 GLY A O 1
ATOM 753 N N . PRO A 1 97 ? -17.269 13.999 24.111 1.00 35.00 97 PRO A N 1
ATOM 754 C CA . PRO A 1 97 ? -18.392 13.734 23.224 1.00 35.00 97 PRO A CA 1
ATOM 755 C C . PRO A 1 97 ? -17.916 13.190 21.870 1.00 35.00 97 PRO A C 1
ATOM 757 O O . PRO A 1 97 ? -17.240 13.878 21.114 1.00 35.00 97 PRO A O 1
ATOM 760 N N . GLY A 1 98 ? -18.309 11.951 21.560 1.00 38.69 98 GLY A N 1
ATOM 761 C CA . GLY A 1 98 ? -18.455 11.446 20.192 1.00 38.69 98 GLY A CA 1
ATOM 762 C C . GLY A 1 98 ? -17.211 11.472 19.301 1.00 38.69 98 GLY A C 1
ATOM 763 O O . GLY A 1 98 ? -17.320 11.843 18.135 1.00 38.69 98 GLY A O 1
ATOM 764 N N . TRP A 1 99 ? -16.045 11.049 19.794 1.00 42.47 99 TRP A N 1
ATOM 765 C CA . TRP A 1 99 ? -14.903 10.767 18.920 1.00 42.47 99 TRP A CA 1
ATOM 766 C C . TRP A 1 99 ? -15.274 9.636 17.954 1.00 42.47 99 TRP A C 1
ATOM 768 O O . TRP A 1 99 ? -15.542 8.509 18.375 1.00 42.47 99 TRP A O 1
ATOM 778 N N . HIS A 1 100 ? -15.301 9.914 16.652 1.00 39.19 100 HIS A N 1
ATOM 779 C CA . HIS A 1 100 ? -15.402 8.869 15.642 1.00 39.19 100 HIS A CA 1
ATOM 780 C C . HIS A 1 100 ? -14.169 7.967 15.746 1.00 39.19 100 HIS A C 1
ATOM 782 O O . HIS A 1 100 ? -13.092 8.322 15.283 1.00 39.19 100 HIS A O 1
ATOM 788 N N . SER A 1 101 ? -14.350 6.834 16.431 1.00 42.69 101 SER A N 1
ATOM 789 C CA . SER A 1 101 ? -13.620 5.570 16.314 1.00 42.69 101 SER A CA 1
ATOM 790 C C . SER A 1 101 ? -12.255 5.687 15.629 1.00 42.69 101 SER A C 1
ATOM 792 O O . SER A 1 101 ? -12.201 5.756 14.401 1.00 42.69 101 SER A O 1
ATOM 794 N N . GLY A 1 102 ? -11.166 5.650 16.402 1.00 45.59 102 GLY A N 1
ATOM 795 C CA . GLY A 1 102 ? -9.804 5.546 15.876 1.00 45.59 102 GLY A CA 1
ATOM 796 C C . GLY A 1 102 ? -9.647 4.307 14.993 1.00 45.59 102 GLY A C 1
ATOM 797 O O . GLY A 1 102 ? -9.307 3.226 15.476 1.00 45.59 102 GLY A O 1
ATOM 798 N N . ARG A 1 103 ? -9.930 4.461 13.698 1.00 54.28 103 ARG A N 1
ATOM 799 C CA . ARG A 1 103 ? -9.600 3.489 12.666 1.00 54.28 103 ARG A CA 1
ATOM 800 C C . ARG A 1 103 ? -8.090 3.561 12.519 1.00 54.28 103 ARG A C 1
ATOM 802 O O . ARG A 1 103 ? -7.558 4.609 12.165 1.00 54.28 103 ARG A O 1
ATOM 809 N N . GLY A 1 104 ? -7.397 2.475 12.853 1.00 58.56 104 GLY A N 1
ATOM 810 C CA . GLY A 1 104 ? -6.024 2.339 12.389 1.00 58.56 104 GLY A CA 1
ATOM 811 C C . GLY A 1 104 ? -6.021 2.450 10.862 1.00 58.56 104 GLY A C 1
ATOM 812 O O . GLY A 1 104 ? -7.003 2.084 10.207 1.00 58.56 104 GLY A O 1
ATOM 813 N N . GLY A 1 105 ? -4.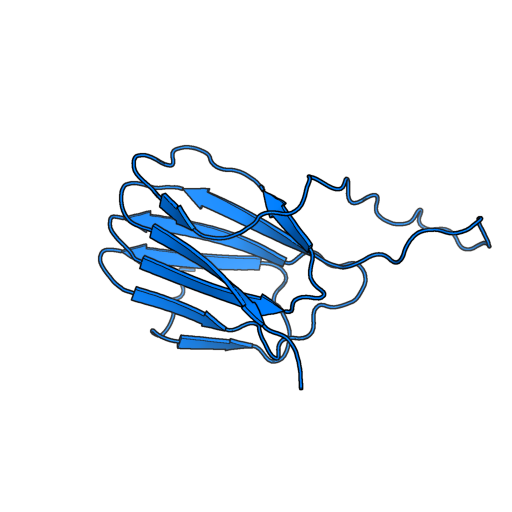949 2.985 10.299 1.00 78.06 105 GLY A N 1
ATOM 814 C CA . GLY A 1 105 ? -4.848 3.151 8.859 1.00 78.06 105 GLY A CA 1
ATOM 815 C C . GLY A 1 105 ? -3.462 2.853 8.328 1.00 78.06 105 GLY A C 1
ATOM 816 O O . GLY A 1 105 ? -2.511 2.591 9.067 1.00 78.06 105 GLY A O 1
ATOM 817 N N . VAL A 1 106 ? -3.391 2.835 7.008 1.00 85.31 106 VAL A N 1
ATOM 818 C CA . VAL A 1 106 ? -2.204 2.537 6.228 1.00 85.31 106 VAL A CA 1
ATOM 819 C C . VAL A 1 106 ? -1.648 3.842 5.698 1.00 85.31 106 VAL A C 1
ATOM 821 O O . VAL A 1 106 ? -2.330 4.559 4.968 1.00 85.31 106 VAL A O 1
ATOM 824 N N . VAL A 1 107 ? -0.395 4.127 6.026 1.00 88.62 107 VAL A N 1
ATOM 825 C CA . VAL A 1 107 ? 0.360 5.226 5.429 1.00 88.62 107 VAL A CA 1
ATOM 826 C C . VAL A 1 107 ? 1.172 4.654 4.277 1.00 88.62 107 VAL A C 1
ATOM 828 O O . VAL A 1 107 ? 2.086 3.859 4.492 1.00 88.62 107 VAL A O 1
ATOM 831 N N . LEU A 1 108 ? 0.835 5.041 3.046 1.00 89.50 108 LEU A N 1
ATOM 832 C CA . LEU A 1 108 ? 1.516 4.548 1.850 1.00 89.50 108 LEU A CA 1
ATOM 833 C C . LEU A 1 108 ? 2.586 5.541 1.376 1.00 89.50 108 LEU A C 1
ATOM 835 O O . LEU A 1 108 ? 2.266 6.631 0.889 1.00 89.50 108 LEU A O 1
ATOM 839 N N . ASN A 1 109 ? 3.851 5.138 1.480 1.00 90.62 109 ASN A N 1
ATOM 840 C CA . ASN A 1 109 ? 5.010 5.851 0.954 1.00 90.62 109 ASN A CA 1
ATOM 841 C C . ASN A 1 109 ? 5.489 5.174 -0.340 1.00 90.62 109 ASN A C 1
ATOM 843 O O . ASN A 1 109 ? 5.688 3.960 -0.377 1.00 90.62 109 ASN A O 1
ATOM 847 N N . ILE A 1 110 ? 5.695 5.942 -1.413 1.00 89.88 110 ILE A N 1
ATOM 848 C CA . ILE A 1 110 ? 6.093 5.403 -2.725 1.00 89.88 110 ILE A CA 1
ATOM 849 C C . ILE A 1 110 ? 7.278 6.187 -3.279 1.00 89.88 110 ILE A C 1
ATOM 851 O O . ILE A 1 110 ? 7.211 7.407 -3.428 1.00 89.88 110 ILE A O 1
ATOM 855 N N . SER A 1 111 ? 8.335 5.467 -3.651 1.00 91.00 111 SER A N 1
ATOM 856 C CA . SER A 1 111 ? 9.552 6.009 -4.257 1.00 91.00 111 SER A CA 1
ATOM 857 C C . SER A 1 111 ? 10.022 5.158 -5.440 1.00 91.00 111 SER A C 1
ATOM 859 O O . SER A 1 111 ? 9.762 3.954 -5.494 1.00 91.00 111 SER A O 1
ATOM 861 N N . GLY A 1 112 ? 10.730 5.777 -6.391 1.00 89.62 112 GLY A N 1
ATOM 862 C CA . GLY A 1 112 ? 11.394 5.071 -7.490 1.00 89.62 112 GLY A CA 1
ATOM 863 C C . GLY A 1 112 ? 10.954 5.489 -8.896 1.00 89.62 112 GLY A C 1
ATOM 864 O O . GLY A 1 112 ? 10.441 6.588 -9.112 1.00 89.62 112 GLY A O 1
ATOM 865 N N . ILE A 1 113 ? 11.191 4.629 -9.888 1.00 89.75 113 ILE A N 1
ATOM 866 C CA . ILE A 1 113 ? 10.996 4.960 -11.305 1.00 89.75 113 ILE A CA 1
ATOM 867 C C . ILE A 1 113 ? 10.330 3.832 -12.091 1.00 89.75 113 ILE A C 1
ATOM 869 O O . ILE A 1 113 ? 10.796 2.695 -12.103 1.00 89.75 113 ILE A O 1
ATOM 873 N N . GLY A 1 114 ? 9.268 4.188 -12.817 1.00 87.38 114 GLY A N 1
ATOM 874 C CA . GLY A 1 114 ? 8.485 3.254 -13.621 1.00 87.38 114 GLY A CA 1
ATOM 875 C C . GLY A 1 114 ? 7.737 2.215 -12.778 1.00 87.38 114 GLY A C 1
ATOM 876 O O . GLY A 1 114 ? 8.064 1.968 -11.620 1.00 87.38 114 GLY A O 1
ATOM 877 N N . GLY A 1 115 ? 6.728 1.587 -13.379 1.00 89.38 115 GLY A N 1
ATOM 878 C CA . GLY A 1 115 ? 5.936 0.543 -12.728 1.00 89.38 115 GLY A CA 1
ATOM 879 C C . GLY A 1 115 ? 4.550 1.002 -12.283 1.00 89.38 115 GLY A C 1
ATOM 880 O O . GLY A 1 115 ? 4.091 2.101 -12.622 1.00 89.38 115 GLY A O 1
ATOM 881 N N . SER A 1 116 ? 3.868 0.136 -11.542 1.00 92.12 116 SER A N 1
ATOM 882 C CA . SER A 1 116 ? 2.514 0.394 -11.058 1.00 92.12 116 SER A CA 1
ATOM 883 C C . SER A 1 116 ? 2.266 -0.174 -9.669 1.00 92.12 116 SER A C 1
ATOM 885 O O . SER A 1 116 ? 2.783 -1.226 -9.301 1.00 92.12 116 SER A O 1
ATOM 887 N N . VAL A 1 117 ? 1.447 0.547 -8.914 1.00 92.56 117 VAL A N 1
ATOM 888 C CA . VAL A 1 117 ? 0.885 0.118 -7.640 1.00 92.56 117 VAL A CA 1
ATOM 889 C C . VAL A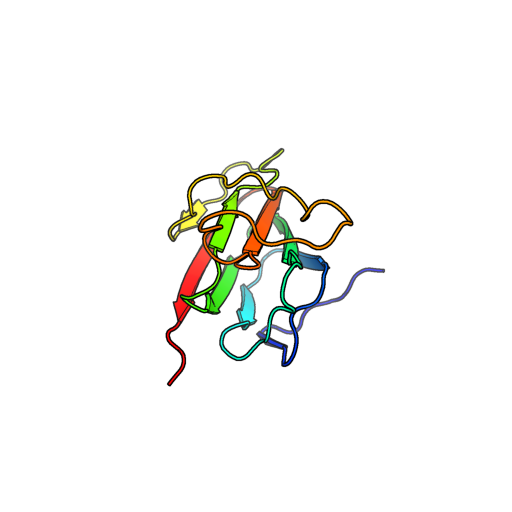 1 117 ? -0.621 0.021 -7.822 1.00 92.56 117 VAL A C 1
ATOM 891 O O . VAL A 1 117 ? -1.238 0.977 -8.285 1.00 92.56 117 VAL A O 1
ATOM 894 N N . VAL A 1 118 ? -1.199 -1.122 -7.477 1.00 94.62 118 VAL A N 1
ATOM 895 C CA . VAL A 1 118 ? -2.642 -1.361 -7.503 1.00 94.62 118 VAL A CA 1
ATOM 896 C C . VAL A 1 118 ? -3.113 -1.574 -6.076 1.00 94.62 118 VAL A C 1
ATOM 898 O O . VAL A 1 118 ? -2.639 -2.471 -5.384 1.00 94.62 118 VAL A O 1
ATOM 901 N N . LEU A 1 119 ? -4.053 -0.746 -5.644 1.00 92.69 119 LEU A N 1
ATOM 902 C CA . LEU A 1 119 ? -4.699 -0.821 -4.347 1.00 92.69 119 LEU A CA 1
ATOM 903 C C . LEU A 1 119 ? -6.101 -1.406 -4.521 1.00 92.69 119 LEU A C 1
ATOM 905 O O . LEU A 1 119 ? -6.963 -0.773 -5.133 1.00 92.69 119 LEU A O 1
ATOM 909 N N . ARG A 1 120 ? -6.353 -2.594 -3.967 1.00 94.12 120 ARG A N 1
ATOM 910 C CA . ARG A 1 120 ? -7.677 -3.228 -3.996 1.00 94.12 120 ARG A CA 1
ATOM 911 C C . ARG A 1 120 ? -8.270 -3.300 -2.602 1.00 94.12 120 ARG A C 1
ATOM 913 O O . ARG A 1 120 ? -7.587 -3.661 -1.648 1.00 94.12 120 ARG A O 1
ATOM 920 N N . ARG A 1 121 ? -9.555 -2.970 -2.506 1.00 89.81 121 ARG A N 1
ATOM 921 C CA . ARG A 1 121 ? -10.343 -3.121 -1.283 1.00 89.81 121 ARG A CA 1
ATOM 922 C C . ARG A 1 121 ? -10.956 -4.516 -1.245 1.00 89.81 121 ARG A C 1
ATOM 924 O O . ARG A 1 121 ? -11.462 -4.978 -2.265 1.00 89.81 121 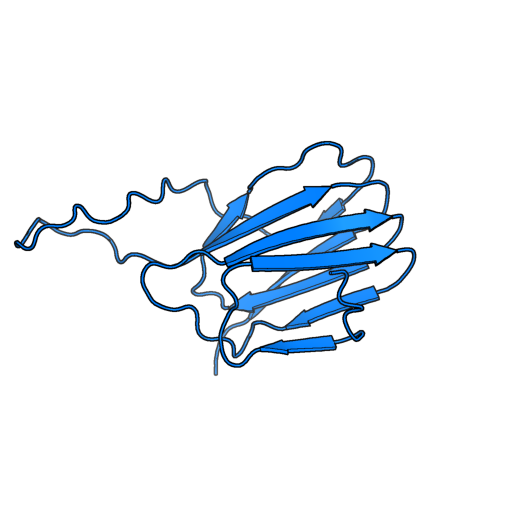ARG A O 1
ATOM 931 N N . THR A 1 122 ? -10.910 -5.166 -0.090 1.00 88.75 122 THR A N 1
ATOM 932 C CA . THR A 1 122 ? -11.499 -6.492 0.128 1.00 88.75 122 THR A CA 1
ATOM 933 C C . THR A 1 122 ? -12.457 -6.439 1.310 1.00 88.75 122 THR A C 1
ATOM 935 O O . THR A 1 122 ? -12.054 -6.018 2.395 1.00 88.75 122 THR A O 1
ATOM 938 N N . SER A 1 123 ? -13.696 -6.887 1.122 1.00 78.12 123 SER A N 1
ATOM 939 C CA . SER A 1 123 ? -14.630 -7.101 2.229 1.00 78.12 123 SER A CA 1
ATOM 940 C C . SER A 1 123 ? -14.300 -8.416 2.929 1.00 78.12 123 SER A C 1
ATOM 942 O O . SER A 1 123 ? -13.958 -9.399 2.271 1.00 78.12 123 SER A O 1
ATOM 944 N N . ARG A 1 124 ? -14.365 -8.430 4.261 1.00 66.62 124 ARG A N 1
ATOM 945 C CA . ARG A 1 124 ? -14.247 -9.669 5.038 1.00 66.62 124 ARG A CA 1
ATOM 946 C C . ARG A 1 124 ? -15.596 -10.379 5.035 1.00 66.62 124 ARG A C 1
ATOM 948 O O . ARG A 1 124 ? -16.580 -9.773 5.453 1.00 66.62 124 ARG A O 1
ATOM 955 N N . GLU A 1 125 ? -15.629 -11.616 4.551 1.00 54.34 125 GLU A N 1
ATOM 956 C CA . GLU A 1 125 ? -16.760 -12.535 4.751 1.00 54.34 125 GLU A CA 1
ATOM 957 C C . GLU A 1 125 ? -16.774 -13.103 6.178 1.00 54.34 125 GLU A C 1
ATOM 959 O O . GLU A 1 125 ? -15.678 -13.287 6.764 1.00 54.34 125 GLU A O 1
#

Organism: NCBI:txid46158

Foldseek 3Di:
DDDPADQEDEAQAADLEAEDEFALEHHEYECQNYDYPFLGAYEYHYEDDQGEYEYEDEPLAAEAEDAAPAEEQEEEADDHDYDDPPDRPPPDDDDDPDDPGRHHHYHYHYHYYHYYYYYHYDYDD

Radius of gyration: 15.51 Å; Cα contacts (8 Å, |Δi|>4): 283; chains: 1; bounding box: 37×28×45 Å

Mean predicted aligned error: 9.63 Å

pLDDT: mean 75.61, std 17.71, range [32.56, 94.62]